Protein AF-A0A815TS20-F1 (afdb_monomer_lite)

Structure (mmCIF, N/CA/C/O backbone):
data_AF-A0A815TS20-F1
#
_entry.id   AF-A0A815TS20-F1
#
loop_
_atom_site.group_PDB
_atom_site.id
_atom_site.type_symbol
_atom_site.label_atom_id
_atom_site.label_alt_id
_atom_site.label_comp_id
_atom_site.label_asym_id
_atom_site.label_entity_id
_atom_site.label_seq_id
_atom_site.pdbx_PDB_ins_code
_atom_site.Cartn_x
_atom_site.Cartn_y
_atom_site.Cartn_z
_atom_site.occupancy
_atom_site.B_iso_or_equiv
_atom_site.auth_seq_id
_atom_site.auth_comp_id
_atom_site.auth_asym_id
_atom_site.auth_atom_id
_atom_site.pdbx_PDB_model_num
ATOM 1 N N . MET A 1 1 ? 2.209 -7.652 0.264 1.00 86.44 1 MET A N 1
ATOM 2 C CA . MET A 1 1 ? 1.175 -7.291 1.266 1.00 86.44 1 M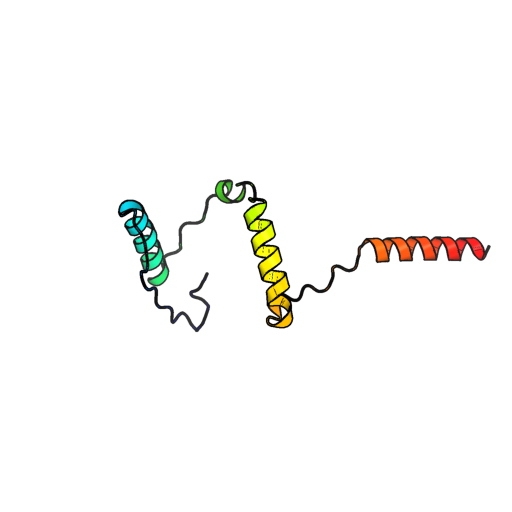ET A CA 1
ATOM 3 C C . MET A 1 1 ? -0.219 -7.086 0.665 1.00 86.44 1 MET A C 1
ATOM 5 O O . MET A 1 1 ? -1.172 -7.395 1.359 1.00 86.44 1 MET A O 1
ATOM 9 N N . LEU A 1 2 ? -0.374 -6.616 -0.583 1.00 95.31 2 LEU A N 1
ATOM 10 C CA . LEU A 1 2 ? -1.701 -6.327 -1.165 1.00 95.31 2 LEU A CA 1
ATOM 11 C C . LEU A 1 2 ? -2.423 -7.537 -1.790 1.00 95.31 2 LEU A C 1
ATOM 13 O O . LEU A 1 2 ? -3.647 -7.563 -1.803 1.00 95.31 2 LEU A O 1
ATOM 17 N N . LEU A 1 3 ? -1.688 -8.549 -2.266 1.00 94.88 3 LEU A N 1
ATOM 18 C CA . LEU A 1 3 ? -2.253 -9.717 -2.964 1.00 94.88 3 LEU A CA 1
ATOM 19 C C . LEU A 1 3 ? -3.343 -10.506 -2.205 1.00 94.88 3 LEU A C 1
ATOM 21 O O . LEU A 1 3 ? -4.240 -11.025 -2.858 1.00 94.88 3 LEU A O 1
ATOM 25 N N . PRO A 1 4 ? -3.343 -10.614 -0.863 1.00 95.25 4 PRO A N 1
ATOM 26 C CA . PRO A 1 4 ? -4.443 -11.282 -0.161 1.00 95.25 4 PRO A CA 1
ATOM 27 C C . PRO A 1 4 ? -5.784 -10.530 -0.219 1.00 95.25 4 PRO A C 1
ATOM 29 O O . PRO A 1 4 ? -6.829 -11.117 0.057 1.00 95.25 4 PRO A O 1
ATOM 32 N N . LEU A 1 5 ? -5.785 -9.237 -0.556 1.00 96.50 5 LEU A N 1
ATOM 33 C CA . LEU A 1 5 ? -7.000 -8.426 -0.636 1.00 96.50 5 LEU A CA 1
ATOM 34 C C . LEU A 1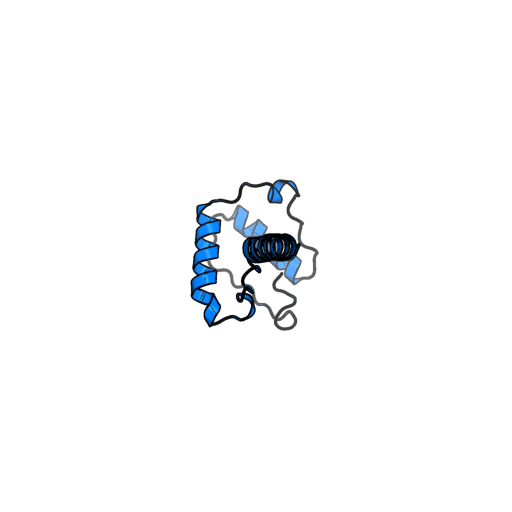 5 ? -7.737 -8.682 -1.957 1.00 96.50 5 LEU A C 1
ATOM 36 O O . LEU A 1 5 ? -7.122 -8.991 -2.975 1.00 96.50 5 LEU A O 1
ATOM 40 N N . ALA A 1 6 ? -9.068 -8.548 -1.947 1.00 97.25 6 ALA A N 1
ATOM 41 C CA . ALA A 1 6 ? -9.920 -8.695 -3.134 1.00 97.25 6 ALA A CA 1
ATOM 42 C C . ALA A 1 6 ? -9.660 -9.981 -3.959 1.00 97.25 6 ALA A C 1
ATOM 44 O O . ALA A 1 6 ? -9.822 -9.990 -5.181 1.00 97.25 6 ALA A O 1
ATOM 45 N N . ASN A 1 7 ? -9.274 -11.075 -3.292 1.00 96.00 7 ASN A N 1
ATOM 46 C CA . ASN A 1 7 ? -8.867 -12.351 -3.895 1.00 96.00 7 ASN A CA 1
ATOM 47 C C . ASN A 1 7 ? -7.737 -12.205 -4.933 1.00 96.00 7 ASN A C 1
ATOM 49 O O . ASN A 1 7 ? -7.791 -12.833 -5.989 1.00 96.00 7 ASN A O 1
ATOM 53 N N . GLY A 1 8 ? -6.756 -11.335 -4.685 1.00 95.56 8 GLY A N 1
ATOM 54 C CA . GLY A 1 8 ? -5.603 -11.155 -5.573 1.00 95.56 8 GLY A CA 1
ATOM 55 C C . GLY A 1 8 ? -5.894 -10.420 -6.875 1.00 95.56 8 GLY A C 1
ATOM 56 O O . GLY A 1 8 ? -5.004 -10.301 -7.711 1.00 95.56 8 GLY A O 1
ATOM 57 N N . ARG A 1 9 ? -7.106 -9.881 -7.059 1.00 96.62 9 ARG A N 1
ATOM 58 C CA . ARG A 1 9 ? -7.440 -9.042 -8.217 1.00 96.62 9 ARG A CA 1
ATOM 59 C C . ARG A 1 9 ? -6.863 -7.640 -8.025 1.00 96.62 9 ARG A C 1
ATOM 61 O O . ARG A 1 9 ? -7.569 -6.724 -7.611 1.00 96.62 9 ARG A O 1
ATOM 68 N N . VAL A 1 10 ? -5.571 -7.502 -8.299 1.00 96.19 10 VAL A N 1
ATOM 69 C CA . VAL A 1 10 ? -4.807 -6.257 -8.172 1.00 96.19 10 VAL A CA 1
ATOM 70 C C . VAL A 1 10 ? -4.291 -5.846 -9.548 1.00 96.19 10 VAL A C 1
ATOM 72 O O . VAL A 1 10 ? -3.772 -6.676 -10.288 1.00 96.19 10 VAL A O 1
ATOM 75 N N . LEU A 1 11 ? -4.428 -4.560 -9.873 1.00 96.12 11 LEU A N 1
ATOM 76 C CA . LEU A 1 11 ? -3.803 -3.936 -11.035 1.00 96.12 11 LEU A CA 1
ATOM 77 C C . LEU A 1 11 ? -2.789 -2.908 -10.536 1.00 96.12 11 LEU A C 1
ATOM 79 O O . LEU A 1 11 ? -3.147 -2.002 -9.786 1.00 96.12 11 LEU A O 1
ATOM 83 N N . GLU A 1 12 ? -1.539 -3.054 -10.956 1.00 94.12 12 GLU A N 1
ATOM 84 C CA . GLU A 1 12 ? -0.513 -2.032 -10.774 1.00 94.12 12 GLU A CA 1
ATOM 85 C C . GLU A 1 12 ? -0.531 -1.091 -11.983 1.00 94.12 12 GLU A C 1
ATOM 87 O O . GLU A 1 12 ? -0.469 -1.542 -13.128 1.00 94.12 12 GLU A O 1
ATOM 92 N N . VAL A 1 13 ? -0.640 0.214 -11.731 1.00 96.19 13 VAL A N 1
ATOM 93 C CA . VAL A 1 13 ? -0.620 1.260 -12.760 1.00 96.19 13 VAL A CA 1
ATOM 94 C C . VAL A 1 13 ? 0.575 2.158 -12.478 1.00 96.19 13 VAL A C 1
ATOM 96 O O . VAL A 1 13 ? 0.699 2.701 -11.382 1.00 96.19 13 VAL A O 1
ATOM 99 N N . LEU A 1 14 ? 1.479 2.277 -13.451 1.00 94.69 14 LEU A N 1
ATOM 100 C CA . LEU A 1 14 ? 2.657 3.123 -13.312 1.00 94.69 14 LEU A CA 1
ATOM 101 C C . LEU A 1 14 ? 2.255 4.600 -13.385 1.00 94.69 14 LEU A C 1
ATOM 103 O O . LEU A 1 14 ? 1.648 5.026 -14.364 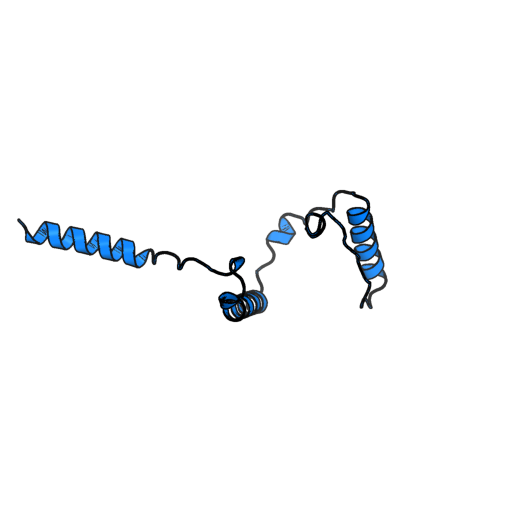1.00 94.69 14 LEU A O 1
ATOM 107 N N . GLU A 1 15 ? 2.649 5.362 -12.370 1.00 93.88 15 GLU A N 1
ATOM 108 C CA . GLU A 1 15 ? 2.433 6.808 -12.287 1.00 93.88 15 GLU A CA 1
ATOM 109 C C . GLU A 1 15 ? 3.741 7.554 -12.617 1.00 93.88 15 GLU A C 1
ATOM 111 O O . GLU A 1 15 ? 4.090 7.755 -13.779 1.00 93.88 15 GLU A O 1
ATOM 116 N N . GLY A 1 16 ? 4.509 7.940 -11.590 1.00 92.19 16 GLY A N 1
ATOM 117 C CA . GLY A 1 16 ? 5.807 8.601 -11.728 1.00 92.19 16 GLY A CA 1
ATOM 118 C C . GLY A 1 16 ? 7.002 7.648 -11.629 1.00 92.19 16 GLY A C 1
ATOM 119 O O . GLY A 1 16 ? 6.870 6.458 -11.358 1.00 92.19 16 GLY A O 1
ATOM 120 N N . GLY A 1 17 ? 8.204 8.201 -11.800 1.00 92.00 17 GLY A N 1
ATOM 121 C CA . GLY A 1 17 ? 9.455 7.446 -11.707 1.00 92.00 17 GLY A CA 1
ATOM 122 C C . GLY A 1 17 ? 10.532 8.036 -12.606 1.00 92.00 17 GLY A C 1
ATOM 123 O O . GLY A 1 17 ? 10.675 7.642 -13.756 1.00 92.00 17 GLY A O 1
ATOM 124 N N . TYR A 1 18 ? 11.295 8.999 -12.088 1.00 94.56 18 TYR A N 1
ATOM 125 C CA . TYR A 1 18 ? 12.255 9.761 -12.902 1.00 94.56 18 TYR A CA 1
ATOM 126 C C . TYR A 1 18 ? 13.641 9.110 -12.990 1.00 94.56 18 TYR A C 1
ATOM 128 O O . TYR A 1 18 ? 14.413 9.398 -13.901 1.00 94.56 18 TYR A O 1
ATOM 136 N N . CYS A 1 19 ? 13.967 8.217 -12.054 1.00 95.88 19 CYS A N 1
ATOM 137 C CA . CYS A 1 19 ? 15.205 7.450 -12.086 1.00 95.88 19 CYS A CA 1
ATOM 138 C C . CYS A 1 19 ? 14.967 6.124 -12.816 1.00 95.88 19 CYS A C 1
ATOM 140 O O . CYS A 1 19 ? 14.434 5.185 -12.227 1.00 95.88 19 CYS A O 1
ATOM 142 N N . LEU A 1 20 ? 15.388 6.036 -14.083 1.00 94.12 20 LEU A N 1
ATOM 143 C CA . LEU A 1 20 ? 15.184 4.845 -14.922 1.00 94.12 20 LEU A CA 1
ATOM 144 C C . LEU A 1 20 ? 15.771 3.568 -14.306 1.00 94.12 20 LEU A C 1
ATOM 146 O O . LEU A 1 20 ? 15.171 2.501 -14.396 1.00 94.12 20 LEU A O 1
ATOM 150 N N . HIS A 1 21 ? 16.927 3.674 -13.648 1.00 96.38 21 HIS A N 1
ATOM 151 C CA . HIS A 1 21 ? 17.535 2.537 -12.963 1.00 96.38 21 HIS A CA 1
ATOM 152 C C . HIS A 1 21 ? 16.635 2.014 -11.836 1.00 96.38 21 HIS A C 1
ATOM 154 O O . HIS A 1 21 ? 16.336 0.822 -11.790 1.00 96.38 21 HIS A O 1
ATOM 160 N N . GLN A 1 22 ? 16.149 2.911 -10.973 1.00 94.94 22 GLN A N 1
ATOM 161 C CA . GLN A 1 22 ? 15.283 2.529 -9.861 1.00 94.94 22 GLN A CA 1
ATOM 162 C C . GLN A 1 22 ? 13.924 2.023 -10.350 1.00 94.94 22 GLN A C 1
ATOM 164 O O . GLN A 1 22 ? 13.415 1.055 -9.795 1.00 94.94 22 GLN A O 1
ATOM 169 N N . LEU A 1 23 ? 13.378 2.637 -11.405 1.00 95.50 23 LEU A N 1
ATOM 170 C CA . LEU A 1 23 ? 12.126 2.225 -12.036 1.00 95.50 23 LEU A CA 1
ATOM 171 C C . LEU A 1 23 ? 12.188 0.769 -12.513 1.00 95.50 23 LEU A C 1
ATOM 173 O O . LEU A 1 23 ? 11.282 -0.013 -12.242 1.00 95.50 23 LEU A O 1
ATOM 177 N N . ASN A 1 24 ? 13.277 0.385 -13.180 1.00 94.75 24 ASN A N 1
ATOM 178 C CA . ASN A 1 24 ? 13.457 -0.990 -13.646 1.00 94.75 24 ASN A CA 1
ATOM 179 C C . ASN A 1 24 ? 13.550 -1.981 -12.476 1.00 94.75 24 ASN A C 1
ATOM 181 O O . ASN A 1 24 ? 12.978 -3.071 -12.537 1.00 94.75 24 ASN A O 1
ATOM 185 N N . ILE A 1 25 ? 14.243 -1.603 -11.397 1.00 94.56 25 ILE A N 1
ATOM 186 C CA . ILE A 1 25 ? 14.375 -2.446 -10.203 1.00 94.56 25 ILE A CA 1
ATOM 187 C C . ILE A 1 25 ? 13.017 -2.631 -9.521 1.00 94.56 25 ILE A C 1
ATOM 189 O O . ILE A 1 25 ? 12.623 -3.765 -9.262 1.00 94.56 25 ILE A O 1
ATOM 193 N N . CYS A 1 26 ? 12.282 -1.551 -9.241 1.00 94.00 26 CYS A N 1
ATOM 194 C CA . CYS A 1 26 ? 11.001 -1.682 -8.550 1.00 94.00 26 CYS A CA 1
ATOM 195 C C . CYS A 1 26 ? 9.943 -2.354 -9.430 1.00 94.00 26 CYS A C 1
ATOM 197 O O . CYS A 1 26 ? 9.274 -3.266 -8.956 1.00 94.00 26 CYS A O 1
ATOM 199 N N . GLY A 1 27 ? 9.852 -1.993 -10.714 1.00 94.62 27 GLY A N 1
ATOM 200 C CA . GLY A 1 27 ? 8.896 -2.595 -11.641 1.00 94.62 27 GLY A CA 1
ATOM 201 C C . GLY A 1 27 ? 9.114 -4.100 -11.816 1.00 94.62 27 GLY A C 1
ATOM 202 O O . GLY A 1 27 ? 8.161 -4.872 -11.736 1.00 94.62 27 GLY A O 1
ATOM 203 N N . SER A 1 28 ? 10.366 -4.548 -11.976 1.00 95.44 28 SER A N 1
ATOM 204 C CA . SER A 1 28 ? 10.658 -5.988 -12.065 1.00 95.44 28 SER A CA 1
ATOM 205 C C . SER A 1 28 ? 10.321 -6.736 -10.771 1.00 95.44 28 SER A C 1
ATOM 207 O O . SER A 1 28 ? 9.747 -7.822 -10.836 1.00 95.44 28 SER A O 1
ATOM 209 N N . ALA A 1 29 ? 10.596 -6.150 -9.602 1.00 95.19 29 ALA A N 1
ATOM 210 C CA . ALA A 1 29 ? 10.245 -6.746 -8.313 1.00 95.19 29 ALA A CA 1
ATOM 211 C C . ALA A 1 29 ? 8.722 -6.851 -8.096 1.00 95.19 29 ALA A C 1
ATOM 213 O O . ALA A 1 29 ? 8.239 -7.869 -7.584 1.00 95.19 29 ALA A O 1
ATOM 214 N N . CYS A 1 30 ? 7.954 -5.834 -8.504 1.00 95.19 30 CYS A N 1
ATOM 215 C CA . CYS A 1 30 ? 6.495 -5.874 -8.444 1.00 95.19 30 CYS A CA 1
ATOM 216 C C . CYS A 1 30 ? 5.930 -6.961 -9.366 1.00 95.19 30 CYS A C 1
ATOM 218 O O . CYS A 1 30 ? 5.163 -7.806 -8.903 1.00 95.19 30 CYS A O 1
ATOM 220 N N . VAL A 1 31 ? 6.366 -7.006 -10.631 1.00 95.94 31 VAL A N 1
ATOM 221 C CA . VAL A 1 31 ? 5.920 -8.019 -11.603 1.00 95.94 31 VAL A CA 1
ATOM 222 C C . VAL A 1 31 ? 6.266 -9.433 -11.138 1.00 95.94 31 VAL A C 1
ATOM 224 O O . VAL A 1 31 ? 5.404 -10.305 -11.190 1.00 95.94 31 VAL A O 1
ATOM 227 N N . ALA A 1 32 ? 7.477 -9.661 -10.624 1.00 96.25 32 ALA A N 1
ATOM 228 C CA . ALA A 1 32 ? 7.862 -10.955 -10.058 1.00 96.25 32 ALA A CA 1
ATOM 229 C C . ALA A 1 32 ? 6.904 -11.380 -8.928 1.00 96.25 32 ALA A C 1
ATOM 231 O O 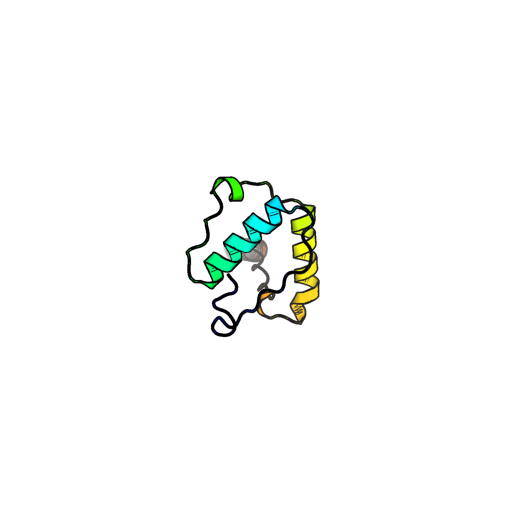. ALA A 1 32 ? 6.373 -12.489 -8.932 1.00 96.25 32 ALA A O 1
ATOM 232 N N . THR A 1 33 ? 6.583 -10.460 -8.012 1.00 95.56 33 THR A N 1
ATOM 233 C CA . THR A 1 33 ? 5.628 -10.721 -6.922 1.00 95.56 33 THR A CA 1
ATOM 234 C C . THR A 1 33 ? 4.218 -11.018 -7.451 1.00 95.56 33 THR A C 1
ATOM 236 O O . THR A 1 33 ? 3.543 -11.903 -6.927 1.00 95.56 33 THR A O 1
ATOM 239 N N . LEU A 1 34 ? 3.760 -10.314 -8.495 1.00 95.88 34 LEU A N 1
ATOM 240 C CA . LEU A 1 34 ? 2.463 -10.567 -9.142 1.00 95.88 34 LEU A CA 1
ATOM 241 C C . LEU A 1 34 ? 2.409 -11.945 -9.822 1.00 95.88 34 LEU A C 1
ATOM 243 O O . LEU A 1 34 ? 1.351 -12.569 -9.842 1.00 95.88 34 LEU A O 1
ATOM 247 N N . LEU A 1 35 ? 3.541 -12.430 -10.342 1.00 96.38 35 LEU A N 1
ATOM 248 C CA . LEU A 1 35 ? 3.681 -13.769 -10.925 1.00 96.38 35 LEU A CA 1
ATOM 249 C C . LEU A 1 35 ? 3.799 -14.885 -9.873 1.00 96.38 35 LEU A C 1
ATOM 251 O O . LEU A 1 35 ? 3.770 -16.062 -10.230 1.00 96.38 35 LEU A O 1
ATOM 255 N N . GLY A 1 36 ? 3.868 -14.530 -8.588 1.00 95.06 36 GLY A N 1
ATOM 256 C CA . GLY A 1 36 ? 3.909 -15.472 -7.471 1.00 95.06 36 GLY A CA 1
ATOM 257 C C . GLY A 1 36 ? 5.304 -15.729 -6.903 1.00 95.06 36 GLY A C 1
ATOM 258 O O . GLY A 1 36 ? 5.428 -16.552 -5.994 1.00 95.06 36 GLY A O 1
ATOM 259 N N . ASP A 1 37 ? 6.334 -15.024 -7.377 1.00 96.44 37 ASP A N 1
ATOM 260 C CA . ASP A 1 37 ? 7.665 -15.116 -6.782 1.00 96.44 37 ASP A CA 1
ATOM 261 C C . ASP A 1 37 ? 7.665 -14.540 -5.361 1.00 96.44 37 ASP A C 1
ATOM 263 O O . ASP A 1 37 ? 6.942 -13.595 -5.024 1.00 96.44 37 ASP A O 1
ATOM 267 N N . VAL A 1 38 ? 8.510 -15.108 -4.499 1.00 92.44 38 VAL A N 1
ATOM 268 C CA . VAL A 1 38 ? 8.664 -14.624 -3.125 1.00 92.44 38 VAL A CA 1
ATOM 269 C C . VAL A 1 38 ? 9.472 -13.322 -3.147 1.00 92.44 38 VAL A C 1
ATOM 271 O O . VAL A 1 38 ? 10.619 -13.335 -3.597 1.00 92.44 38 VAL A O 1
ATOM 274 N N . PRO A 1 39 ? 8.932 -12.202 -2.631 1.00 90.88 39 PRO A N 1
ATOM 275 C CA . PRO A 1 39 ? 9.654 -10.939 -2.618 1.00 90.88 39 PRO A CA 1
ATOM 276 C C . PRO A 1 39 ? 10.890 -11.023 -1.718 1.00 90.88 39 PRO A C 1
ATOM 278 O O . PRO A 1 39 ? 10.873 -11.659 -0.656 1.00 90.88 39 PRO A O 1
ATOM 281 N N . VAL A 1 40 ? 11.958 -10.337 -2.128 1.00 87.38 40 VAL A N 1
ATOM 282 C CA . VAL A 1 40 ? 13.186 -10.221 -1.335 1.00 87.38 40 VAL A CA 1
ATOM 283 C C . VAL A 1 40 ? 12.850 -9.568 0.004 1.00 87.38 40 VAL A C 1
ATOM 285 O O . VAL A 1 40 ? 12.225 -8.509 0.060 1.00 87.38 40 VAL A O 1
ATOM 288 N N . ARG A 1 41 ? 13.253 -10.212 1.102 1.00 84.12 41 ARG A N 1
ATOM 289 C CA . ARG A 1 41 ? 13.056 -9.664 2.446 1.00 84.12 41 ARG A CA 1
ATOM 290 C C . ARG A 1 41 ? 13.992 -8.480 2.658 1.00 84.12 41 ARG A C 1
ATOM 292 O O . ARG A 1 41 ? 15.174 -8.570 2.333 1.00 84.12 41 ARG A O 1
ATOM 299 N N . CYS A 1 42 ? 13.479 -7.407 3.254 1.00 83.00 42 CYS A N 1
ATOM 300 C CA . CYS A 1 42 ? 14.345 -6.356 3.779 1.00 83.00 42 CYS A CA 1
ATOM 301 C C . CYS A 1 42 ? 15.320 -6.964 4.792 1.00 83.00 42 CYS A C 1
ATOM 303 O O . CYS A 1 42 ? 14.937 -7.832 5.581 1.00 83.00 42 CYS A O 1
ATOM 305 N N . SER A 1 43 ? 16.577 -6.523 4.755 1.00 82.94 43 SER A N 1
ATOM 306 C CA . SER A 1 43 ? 17.576 -6.977 5.720 1.00 82.94 43 SER A CA 1
ATOM 307 C C . SER A 1 43 ? 17.169 -6.565 7.136 1.00 82.94 43 SER A C 1
ATOM 309 O O . SER A 1 43 ? 16.513 -5.541 7.328 1.00 82.94 43 SER A O 1
ATOM 311 N N . GLU A 1 44 ? 17.596 -7.322 8.145 1.00 74.62 44 GLU A N 1
ATOM 312 C CA . GLU A 1 44 ? 17.373 -6.951 9.550 1.00 74.62 44 GLU A CA 1
ATOM 313 C C . GLU A 1 44 ? 17.972 -5.579 9.886 1.00 74.62 44 GLU A C 1
ATOM 315 O O . GLU A 1 44 ? 17.429 -4.842 10.705 1.00 74.62 44 GLU A O 1
ATOM 320 N N . ASP A 1 45 ? 19.044 -5.184 9.199 1.00 71.62 45 ASP A N 1
ATOM 321 C CA . ASP A 1 45 ? 19.640 -3.855 9.345 1.00 71.62 45 ASP A CA 1
ATOM 322 C C . ASP A 1 45 ? 18.734 -2.738 8.811 1.00 71.62 45 ASP A C 1
ATOM 324 O O . ASP A 1 45 ? 18.754 -1.626 9.332 1.00 71.62 45 ASP A O 1
ATOM 328 N N . SER A 1 46 ? 17.856 -3.047 7.851 1.00 68.38 46 SER A N 1
ATOM 329 C CA . SER A 1 46 ? 16.825 -2.117 7.372 1.00 68.38 46 SER A CA 1
ATOM 330 C C . SER A 1 46 ? 15.795 -1.785 8.459 1.00 68.38 46 SER A C 1
ATOM 332 O O . SER A 1 46 ? 15.210 -0.706 8.454 1.00 68.38 46 SER A O 1
ATOM 334 N N . ALA A 1 47 ? 15.568 -2.695 9.410 1.00 62.16 47 ALA A N 1
ATOM 335 C CA . ALA A 1 47 ? 14.643 -2.479 10.522 1.00 62.16 47 ALA A CA 1
ATOM 336 C C . ALA A 1 47 ? 15.254 -1.634 11.654 1.00 62.16 47 ALA A C 1
ATOM 338 O O . ALA A 1 47 ? 14.531 -1.172 12.533 1.00 62.16 47 ALA A O 1
ATOM 339 N N . LYS A 1 48 ? 16.577 -1.423 11.633 1.00 66.38 48 LYS A N 1
ATOM 340 C CA . LYS A 1 48 ? 17.313 -0.636 12.634 1.00 66.38 48 LYS A CA 1
ATOM 341 C C . LYS A 1 48 ? 17.424 0.844 12.272 1.00 66.38 48 LYS A C 1
ATOM 343 O O . LYS A 1 48 ? 18.003 1.603 13.048 1.00 66.38 48 LYS A O 1
ATOM 348 N N . TYR A 1 49 ? 16.918 1.263 11.109 1.00 67.12 49 TYR A N 1
ATOM 349 C CA . TYR A 1 49 ? 16.932 2.679 10.757 1.00 67.12 49 TYR A CA 1
ATOM 350 C C . TYR A 1 49 ? 16.121 3.472 11.788 1.00 67.12 49 TYR A C 1
ATOM 352 O O . TYR A 1 49 ? 15.002 3.067 12.120 1.00 67.12 49 TYR A O 1
ATOM 360 N N . PRO A 1 50 ? 16.682 4.573 12.323 1.00 70.81 50 PRO A N 1
ATOM 361 C CA . PRO A 1 50 ? 15.997 5.371 13.323 1.00 70.81 50 PRO A CA 1
ATOM 362 C C . PRO A 1 50 ? 14.672 5.859 12.746 1.00 70.81 50 PRO A C 1
ATOM 364 O O . PRO A 1 50 ? 14.608 6.299 11.595 1.00 70.81 50 PRO A O 1
ATOM 367 N N . GLN A 1 51 ? 13.612 5.750 13.544 1.00 76.06 51 GLN A N 1
ATOM 368 C CA . GLN A 1 51 ? 12.324 6.283 13.136 1.00 76.06 51 GLN A CA 1
ATOM 369 C C . GLN A 1 51 ? 12.432 7.801 13.073 1.00 76.06 51 GLN A C 1
ATOM 371 O O . GLN A 1 51 ? 12.792 8.450 14.050 1.00 76.06 51 GLN A O 1
ATOM 376 N N . ASP A 1 52 ? 12.150 8.351 11.901 1.00 87.31 52 ASP A N 1
ATOM 377 C CA . ASP A 1 52 ? 12.095 9.788 11.707 1.00 87.31 52 ASP A CA 1
ATOM 378 C C . ASP A 1 52 ? 10.907 10.370 12.491 1.00 87.31 52 ASP A C 1
ATOM 380 O O . ASP A 1 52 ? 9.748 10.021 12.246 1.00 87.31 52 ASP A O 1
ATOM 384 N N . ASP A 1 53 ? 11.196 11.269 13.434 1.00 91.19 53 ASP A N 1
ATOM 385 C CA . ASP A 1 53 ? 10.197 11.885 14.315 1.00 91.19 53 ASP A CA 1
ATOM 386 C C . ASP A 1 53 ? 9.064 12.566 13.538 1.00 91.19 53 ASP A C 1
ATOM 388 O O . ASP A 1 53 ? 7.916 12.602 13.992 1.00 91.19 53 ASP A O 1
ATOM 392 N N . VAL A 1 54 ? 9.376 13.151 12.377 1.00 95.06 54 VAL A N 1
ATOM 393 C CA . VAL A 1 54 ? 8.373 13.805 11.530 1.00 95.06 54 VAL A CA 1
ATOM 394 C C . VAL A 1 54 ? 7.395 12.761 10.999 1.00 95.06 54 VAL A C 1
ATOM 396 O O . VAL A 1 54 ? 6.190 12.920 11.182 1.00 95.06 54 VAL A O 1
ATOM 399 N N . SER A 1 55 ? 7.900 11.663 10.442 1.00 92.62 55 SER A N 1
ATOM 400 C CA . SER A 1 55 ? 7.103 10.547 9.930 1.00 92.62 55 SER A CA 1
ATOM 401 C C . SER A 1 55 ? 6.210 9.934 11.011 1.00 92.62 55 SER A C 1
ATOM 403 O O . SER A 1 55 ? 5.016 9.729 10.777 1.00 92.62 55 SER A O 1
ATOM 405 N N . VAL A 1 56 ? 6.748 9.706 12.216 1.00 92.62 56 VAL A N 1
ATOM 406 C CA . VAL A 1 56 ? 5.976 9.184 13.359 1.00 92.62 56 VAL A CA 1
ATOM 407 C C . VAL A 1 56 ? 4.829 10.128 13.721 1.00 92.62 56 VAL A C 1
ATOM 409 O O . VAL A 1 56 ? 3.675 9.697 13.805 1.00 92.62 56 VAL A O 1
ATOM 412 N N . ARG A 1 57 ? 5.113 11.429 13.879 1.00 94.94 57 ARG A N 1
ATOM 413 C CA . ARG A 1 57 ? 4.085 12.436 14.187 1.00 94.94 57 ARG A CA 1
ATOM 414 C C . ARG A 1 57 ? 3.023 12.530 13.093 1.00 94.94 57 ARG A C 1
ATOM 416 O O . ARG A 1 57 ? 1.837 12.587 13.411 1.00 94.94 57 ARG A O 1
ATOM 423 N N . THR A 1 58 ? 3.419 12.515 11.820 1.00 96.44 58 THR A N 1
ATOM 424 C CA . THR A 1 58 ? 2.486 12.567 10.685 1.00 96.44 58 THR A CA 1
ATOM 425 C C . THR A 1 58 ? 1.552 11.361 10.672 1.00 96.44 58 THR A C 1
ATOM 427 O O . THR A 1 58 ? 0.341 11.533 10.535 1.00 96.44 58 THR A O 1
ATOM 430 N N . ILE A 1 59 ? 2.076 10.148 10.869 1.00 94.56 59 ILE A N 1
ATOM 431 C CA . ILE A 1 59 ? 1.250 8.936 10.937 1.00 94.56 59 ILE A CA 1
ATOM 432 C C . ILE A 1 59 ? 0.268 9.024 12.108 1.00 94.56 59 ILE A C 1
ATOM 434 O O . ILE A 1 59 ? -0.912 8.717 11.937 1.00 94.56 59 ILE A O 1
ATOM 438 N N . GLN A 1 60 ? 0.721 9.472 13.281 1.00 93.75 60 GLN A N 1
ATOM 439 C CA . GLN A 1 60 ? -0.144 9.597 14.452 1.00 93.75 60 GLN A CA 1
ATOM 440 C C . GLN A 1 60 ? -1.280 10.603 14.220 1.00 93.75 60 GLN A C 1
ATOM 442 O O . GLN A 1 60 ? -2.442 10.278 14.459 1.00 93.75 60 GLN A O 1
ATOM 447 N N . MET A 1 61 ? -0.972 11.767 13.644 1.00 96.50 61 MET A N 1
ATOM 448 C CA . MET A 1 61 ? -1.974 12.766 13.264 1.00 96.50 61 MET A CA 1
ATOM 449 C C . MET A 1 61 ? -3.017 12.196 12.288 1.00 96.50 61 MET A C 1
ATOM 451 O O . MET A 1 61 ? -4.216 12.386 12.490 1.00 96.50 61 MET A O 1
ATOM 455 N N . ILE A 1 62 ? -2.586 11.469 11.249 1.00 96.69 62 ILE A N 1
ATOM 456 C CA . ILE A 1 62 ? -3.499 10.825 10.289 1.00 96.69 62 ILE A CA 1
ATOM 457 C C . ILE A 1 62 ? -4.401 9.817 11.010 1.00 96.69 62 ILE A C 1
ATOM 459 O O . ILE A 1 62 ? -5.612 9.812 10.787 1.00 96.69 62 ILE A O 1
ATOM 463 N N . LYS A 1 63 ? -3.843 8.995 11.909 1.00 95.19 63 LYS A N 1
ATOM 464 C CA . LYS A 1 63 ? -4.629 8.036 12.699 1.00 95.19 63 LYS A CA 1
ATOM 465 C C . LYS A 1 63 ? -5.700 8.735 13.531 1.00 95.19 63 LYS A C 1
ATOM 467 O O . LYS A 1 63 ? -6.840 8.282 13.529 1.00 95.19 63 LYS A O 1
ATOM 472 N N . ASP A 1 64 ? -5.354 9.824 14.212 1.00 94.50 64 ASP A N 1
ATOM 473 C CA . ASP A 1 64 ? -6.289 10.555 15.070 1.00 94.50 64 ASP A CA 1
ATOM 474 C C . ASP A 1 64 ? -7.439 11.181 14.268 1.00 94.50 64 ASP A C 1
ATOM 476 O O . ASP A 1 64 ? -8.597 11.055 14.664 1.00 94.50 64 ASP A O 1
ATOM 480 N N . ILE A 1 65 ? -7.144 11.764 13.099 1.00 96.81 65 ILE A N 1
ATOM 481 C CA . ILE A 1 65 ? -8.156 12.322 12.186 1.00 96.81 65 ILE A CA 1
ATOM 482 C C . ILE A 1 65 ? -9.094 11.230 11.654 1.00 96.81 65 ILE A C 1
ATOM 484 O O . ILE A 1 65 ? -10.303 11.441 11.544 1.00 96.81 65 ILE A O 1
ATOM 488 N N . HIS A 1 66 ? -8.552 10.058 11.318 1.00 96.31 66 HIS A N 1
ATOM 489 C CA . HIS A 1 66 ? -9.318 8.976 10.701 1.00 96.31 66 HIS A CA 1
ATOM 490 C C . HIS A 1 66 ? -10.021 8.042 11.699 1.00 96.31 66 HIS A C 1
ATOM 492 O O . HIS A 1 66 ? -10.922 7.306 11.290 1.00 96.31 66 HIS A O 1
ATOM 498 N N . ARG A 1 67 ? -9.667 8.080 12.991 1.00 95.0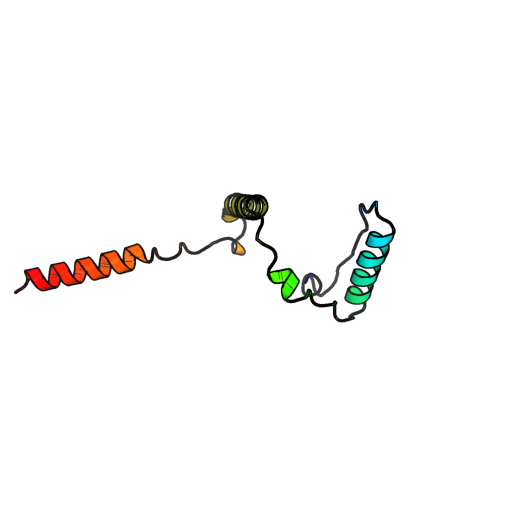0 67 ARG A N 1
ATOM 499 C CA . ARG A 1 67 ? -10.213 7.197 14.039 1.00 95.00 67 ARG A CA 1
ATOM 500 C C . ARG A 1 67 ? -11.747 7.105 14.064 1.00 95.00 67 ARG A C 1
ATOM 502 O O . ARG A 1 67 ? -12.239 5.986 14.181 1.00 95.00 67 ARG A O 1
ATOM 509 N N . PRO A 1 68 ? -12.525 8.197 13.912 1.00 94.62 68 PRO A N 1
ATOM 510 C CA . PRO A 1 68 ? -13.988 8.110 13.955 1.00 94.62 68 PRO A CA 1
ATOM 511 C C . PRO A 1 68 ? -14.608 7.294 12.811 1.00 94.62 68 PRO A C 1
ATOM 513 O O . PRO A 1 68 ? -15.755 6.872 12.921 1.00 94.62 68 PRO A O 1
ATOM 516 N N . TYR A 1 69 ? -13.874 7.085 11.714 1.00 96.25 69 TYR A N 1
ATOM 517 C CA . TYR A 1 69 ? -14.392 6.482 10.483 1.00 96.25 69 TYR A CA 1
ATOM 518 C C . TYR A 1 69 ? -13.936 5.032 10.272 1.00 96.25 69 TYR A C 1
ATOM 520 O O . TYR A 1 69 ? -14.552 4.311 9.490 1.00 96.25 69 TYR A O 1
ATOM 528 N N . TRP A 1 70 ? -12.870 4.595 10.952 1.00 95.81 70 TRP A N 1
ATOM 529 C CA . TRP A 1 70 ? -12.247 3.286 10.736 1.00 95.81 70 TRP A CA 1
ATOM 530 C C . TRP A 1 70 ? -12.053 2.539 12.056 1.00 95.81 70 TRP A C 1
ATOM 532 O O . TRP A 1 70 ? -11.222 2.916 12.882 1.00 95.81 70 TRP A O 1
ATOM 542 N N . SER A 1 71 ? -12.765 1.424 12.231 1.00 93.75 71 SER A N 1
ATOM 543 C CA . SER A 1 71 ? -12.704 0.609 13.455 1.00 93.75 71 SER A CA 1
ATOM 544 C C . SER A 1 71 ? -11.317 0.030 13.741 1.00 93.75 71 SER A C 1
ATOM 546 O O . SER A 1 71 ? -10.951 -0.138 14.897 1.00 93.75 71 SER A O 1
ATOM 548 N N . SER A 1 72 ? -10.502 -0.213 12.714 1.00 92.56 72 SER A N 1
ATOM 549 C CA . SER A 1 72 ? -9.117 -0.676 12.872 1.00 92.56 72 SER A CA 1
ATOM 550 C C . SER A 1 72 ? -8.193 0.344 13.550 1.00 92.56 72 SER A C 1
ATOM 552 O O . SER A 1 72 ? -7.091 -0.010 13.953 1.00 92.56 72 SER A O 1
ATOM 554 N N . LEU A 1 73 ? -8.609 1.611 13.638 1.00 91.94 73 LEU A N 1
ATOM 555 C CA . LEU A 1 73 ? -7.870 2.692 14.297 1.00 91.94 73 LEU A CA 1
ATOM 556 C C . LEU A 1 73 ? -8.405 3.006 15.699 1.00 91.94 73 LEU A C 1
ATOM 558 O O . LEU A 1 73 ? -7.882 3.900 16.374 1.00 91.94 73 LEU A O 1
ATOM 562 N N . PHE A 1 74 ? -9.438 2.285 16.139 1.00 84.19 74 PHE A N 1
ATOM 563 C CA . PHE A 1 74 ? -9.898 2.340 17.513 1.00 84.19 74 PHE A CA 1
ATOM 564 C C . PHE A 1 74 ? -8.867 1.634 18.386 1.00 84.19 74 PHE A C 1
ATOM 566 O O . PHE A 1 74 ? -8.832 0.410 18.490 1.00 84.19 74 PHE A O 1
ATOM 573 N N . THR A 1 75 ? -7.998 2.417 19.009 1.00 67.56 75 THR A N 1
ATOM 574 C CA . THR A 1 75 ? -7.273 1.938 20.174 1.00 67.56 75 THR A CA 1
ATOM 575 C C . THR A 1 75 ? -8.281 1.936 21.317 1.00 67.56 75 THR A C 1
ATOM 577 O O . THR A 1 75 ? -8.875 2.975 21.614 1.00 67.56 75 THR A O 1
ATOM 580 N N . ILE A 1 76 ? -8.504 0.779 21.943 1.00 58.09 76 ILE A N 1
ATOM 581 C CA . ILE A 1 76 ? -8.986 0.776 23.328 1.00 58.09 76 ILE A CA 1
ATOM 582 C C . ILE A 1 76 ? -7.970 1.659 24.062 1.00 58.09 76 ILE A C 1
ATOM 584 O O . ILE A 1 76 ? -6.778 1.431 23.845 1.00 58.09 76 ILE A O 1
ATOM 588 N N . PRO A 1 77 ? -8.380 2.712 24.796 1.00 54.38 77 PRO A N 1
ATOM 589 C CA . PRO A 1 77 ? -7.428 3.454 25.606 1.00 54.38 77 PRO A CA 1
ATOM 590 C C . PRO A 1 77 ? -6.650 2.409 26.390 1.00 54.38 77 PRO A C 1
ATOM 592 O O . PRO A 1 77 ? -7.292 1.556 27.012 1.00 54.38 77 PRO A O 1
ATOM 595 N N . ASP A 1 78 ? -5.318 2.415 26.285 1.00 51.09 78 ASP A N 1
ATOM 596 C CA . ASP A 1 78 ? -4.498 1.642 27.210 1.00 51.09 78 ASP A CA 1
ATOM 597 C C . ASP A 1 78 ? -5.102 1.929 28.582 1.00 51.09 78 ASP A C 1
ATOM 599 O O . ASP A 1 78 ? -5.299 3.104 28.923 1.00 51.09 78 ASP A O 1
ATOM 603 N N . GLN A 1 79 ? -5.567 0.888 29.286 1.00 48.66 79 GLN A N 1
ATOM 604 C CA . GLN A 1 79 ? -5.957 1.073 30.677 1.00 48.66 79 GLN A CA 1
ATOM 605 C C . GLN A 1 79 ? -4.757 1.775 31.286 1.00 48.66 79 GLN A C 1
ATOM 607 O O . GLN A 1 79 ? -3.660 1.235 31.195 1.00 48.66 79 GLN A O 1
ATOM 612 N N . ASP A 1 80 ? -4.940 3.017 31.736 1.00 52.91 80 ASP A N 1
ATOM 613 C CA . ASP A 1 80 ? -3.844 3.804 32.276 1.00 52.91 80 ASP A CA 1
ATOM 614 C C . ASP A 1 80 ? -3.231 2.916 33.358 1.00 52.91 80 ASP A C 1
ATOM 616 O O . ASP A 1 80 ? -3.894 2.632 34.356 1.00 52.91 80 ASP A O 1
ATOM 620 N N . ASP A 1 81 ? -2.028 2.377 33.139 1.00 57.38 81 ASP A N 1
ATOM 621 C CA . ASP A 1 81 ? -1.388 1.504 34.128 1.00 57.38 81 ASP A CA 1
ATOM 622 C C . ASP A 1 81 ? -1.285 2.268 35.467 1.00 57.38 81 ASP A C 1
ATOM 624 O O . ASP A 1 81 ? -1.405 1.685 36.546 1.00 57.38 81 ASP A O 1
ATOM 628 N N . ASN A 1 82 ? -1.253 3.612 35.406 1.00 58.50 82 ASN A N 1
ATOM 629 C CA . ASN A 1 82 ? -1.372 4.474 36.577 1.00 58.50 82 ASN A CA 1
ATOM 630 C C . ASN A 1 82 ? -2.736 4.405 37.284 1.00 58.50 82 ASN A C 1
ATOM 632 O O . ASN A 1 82 ? -2.781 4.679 38.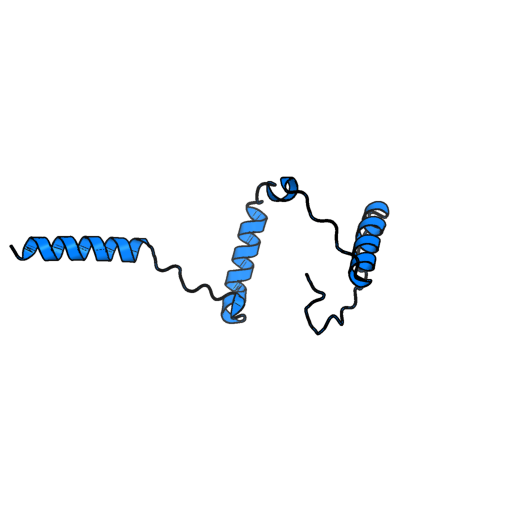479 1.00 58.50 82 ASN A O 1
ATOM 636 N N . GLU A 1 83 ? -3.861 4.117 36.620 1.00 62.69 83 GLU A N 1
ATOM 637 C CA . GLU A 1 83 ? -5.147 3.882 37.298 1.00 62.69 83 GLU A CA 1
ATOM 638 C C . GLU A 1 83 ? -5.128 2.580 38.099 1.00 62.69 83 GLU A C 1
ATOM 640 O O . GLU A 1 83 ? -5.625 2.569 39.227 1.00 62.69 83 GLU A O 1
ATOM 645 N N . ILE A 1 84 ? -4.522 1.511 37.570 1.00 62.72 84 ILE A N 1
ATOM 646 C CA . ILE A 1 84 ? -4.389 0.235 38.289 1.00 62.72 84 ILE A CA 1
ATOM 647 C C . ILE A 1 84 ? -3.467 0.405 39.504 1.00 62.72 84 ILE A C 1
ATOM 649 O O . ILE A 1 84 ? -3.833 -0.014 40.607 1.00 62.72 84 ILE A O 1
ATOM 653 N N . ASP A 1 85 ? -2.343 1.105 39.345 1.00 70.06 85 ASP A N 1
ATOM 654 C CA . ASP A 1 85 ? -1.422 1.412 40.446 1.00 70.06 85 ASP A CA 1
ATOM 655 C C . ASP A 1 85 ? -2.065 2.327 41.504 1.00 70.06 85 ASP A C 1
ATOM 657 O O . ASP A 1 85 ? -1.947 2.084 42.710 1.00 70.06 85 ASP A O 1
ATOM 661 N N . LYS A 1 86 ? -2.843 3.336 41.081 1.00 75.19 86 LYS A N 1
ATOM 662 C CA . LYS A 1 86 ? -3.624 4.190 41.997 1.00 75.19 86 LYS A CA 1
ATOM 663 C C . LYS A 1 86 ? -4.700 3.398 42.741 1.00 75.19 86 LYS A C 1
ATOM 665 O O . LYS A 1 86 ? -4.922 3.645 43.929 1.00 75.19 86 LYS A O 1
ATOM 670 N N . LEU A 1 87 ? -5.380 2.455 42.082 1.00 73.19 87 LEU A N 1
ATOM 671 C CA . LEU A 1 87 ? -6.354 1.575 42.735 1.00 73.19 87 LEU A CA 1
ATOM 672 C C . LEU A 1 87 ? -5.678 0.666 43.768 1.00 73.19 87 LEU A C 1
ATOM 674 O O . LEU A 1 87 ? -6.196 0.521 44.879 1.00 73.19 87 LEU A O 1
ATOM 678 N N . ALA A 1 88 ? -4.520 0.096 43.432 1.00 76.56 88 ALA A N 1
ATOM 679 C CA . ALA A 1 88 ? -3.751 -0.762 44.327 1.00 76.56 88 ALA A CA 1
ATOM 680 C C . ALA A 1 88 ? -3.283 -0.007 45.584 1.00 76.56 88 ALA A C 1
ATOM 682 O O . ALA A 1 88 ? -3.475 -0.493 46.704 1.00 76.56 88 ALA A O 1
ATOM 683 N N . GLU A 1 89 ? -2.764 1.217 45.431 1.00 79.44 89 GLU A N 1
ATOM 684 C CA . GLU A 1 89 ? -2.399 2.074 46.565 1.00 79.44 89 GLU A CA 1
ATOM 685 C C . GLU A 1 89 ? -3.598 2.416 47.461 1.00 79.44 89 GLU A C 1
ATOM 687 O O . GLU A 1 89 ? -3.493 2.417 48.692 1.00 79.44 89 GLU A O 1
ATOM 692 N N . ASN A 1 90 ? -4.754 2.721 46.869 1.00 78.25 90 ASN A N 1
ATOM 693 C CA . ASN A 1 90 ? -5.946 3.101 47.626 1.00 78.25 90 ASN A CA 1
ATOM 694 C C . ASN A 1 90 ? -6.529 1.928 48.430 1.00 78.25 90 ASN A C 1
ATOM 696 O O . ASN A 1 90 ? -7.014 2.131 49.549 1.00 78.25 90 ASN A O 1
ATOM 700 N N . LEU A 1 91 ? -6.433 0.700 47.909 1.00 77.62 91 LEU A N 1
ATOM 701 C CA . LEU A 1 91 ? -6.830 -0.522 48.616 1.00 77.62 91 LEU A CA 1
ATOM 702 C C . LEU A 1 91 ? -5.924 -0.816 49.821 1.00 77.62 91 LEU A C 1
ATOM 704 O O . LEU A 1 91 ? -6.417 -1.178 50.890 1.00 77.62 91 LEU A O 1
ATOM 708 N N . GLN A 1 92 ? -4.613 -0.592 49.696 1.00 76.69 92 GLN A N 1
ATOM 709 C CA . GLN A 1 92 ? -3.684 -0.732 50.825 1.00 76.69 92 GLN A CA 1
ATOM 710 C C . GLN A 1 92 ? -3.955 0.309 51.920 1.00 76.69 92 GLN A C 1
ATOM 712 O O . GLN A 1 92 ? -4.001 -0.028 53.105 1.00 76.69 92 GLN A O 1
ATOM 717 N N . LYS A 1 93 ? -4.211 1.566 51.534 1.00 78.25 93 LYS A N 1
ATOM 718 C CA . LYS A 1 93 ? -4.549 2.645 52.479 1.00 78.25 93 LYS A CA 1
ATOM 719 C C . LYS A 1 93 ? -5.851 2.351 53.233 1.00 78.25 93 LYS A C 1
ATOM 721 O O . LYS A 1 93 ? -5.909 2.551 54.443 1.00 78.25 93 LYS A O 1
ATOM 726 N N . THR A 1 94 ? -6.877 1.818 52.565 1.00 73.62 94 THR A N 1
ATOM 727 C CA . THR A 1 94 ? -8.147 1.448 53.224 1.00 73.62 94 THR A CA 1
ATOM 728 C C . THR A 1 94 ? -8.040 0.213 54.118 1.00 73.62 94 THR A C 1
ATOM 730 O O . THR A 1 94 ? -8.761 0.138 55.114 1.00 73.62 94 THR A O 1
ATOM 733 N N . ALA A 1 95 ? -7.138 -0.727 53.820 1.00 72.00 95 ALA A N 1
ATOM 734 C CA . ALA A 1 95 ? -6.859 -1.869 54.691 1.00 72.00 95 ALA A CA 1
ATOM 735 C C . ALA A 1 95 ? -6.151 -1.453 55.996 1.00 72.00 95 ALA A C 1
ATOM 737 O O . ALA A 1 95 ? -6.486 -1.971 57.058 1.00 72.00 95 ALA A O 1
ATOM 738 N N . SER A 1 96 ? -5.244 -0.470 55.941 1.00 67.75 96 SER A N 1
ATOM 739 C CA . SER A 1 96 ? -4.531 0.042 57.124 1.00 67.75 96 SER A CA 1
ATOM 740 C C . SER A 1 96 ? -5.392 0.879 58.078 1.00 67.75 96 SER A C 1
ATOM 742 O O . SER A 1 96 ? -5.057 0.997 59.248 1.00 67.75 96 SER A O 1
ATOM 744 N N . ILE A 1 97 ? -6.498 1.464 57.607 1.00 68.31 97 ILE A N 1
ATOM 745 C CA . ILE A 1 97 ? -7.394 2.297 58.436 1.00 68.31 97 ILE A CA 1
ATOM 746 C C . ILE A 1 97 ? -8.360 1.439 59.281 1.00 68.31 97 ILE A C 1
ATOM 748 O O . ILE A 1 97 ? -8.988 1.939 60.210 1.00 68.31 97 ILE A O 1
ATOM 752 N N . LYS A 1 98 ? -8.500 0.143 58.970 1.00 57.19 98 LYS A N 1
ATOM 753 C CA . LYS A 1 98 ? -9.435 -0.775 59.646 1.00 57.19 98 LYS A CA 1
ATOM 754 C C . LYS A 1 98 ? -8.822 -1.587 60.802 1.00 57.19 98 LYS A C 1
ATOM 756 O O . LYS A 1 98 ? -9.515 -2.469 61.305 1.00 57.19 98 LYS A O 1
ATOM 761 N N . ASN A 1 99 ? -7.584 -1.297 61.215 1.00 45.59 99 ASN A N 1
ATOM 762 C CA . ASN A 1 99 ? -6.908 -1.923 62.362 1.00 45.59 99 ASN A CA 1
ATOM 763 C C . ASN A 1 99 ? -6.676 -0.929 63.500 1.00 45.59 99 ASN A C 1
ATOM 765 O O . ASN A 1 99 ? -6.263 0.212 63.199 1.00 45.59 99 ASN A O 1
#

Secondary structure (DSSP, 8-state):
--TTGGGG-----------HHHHHHHHHHHHHHHTTPPPPPPPGGGGGSPPPHHHHHHHHHHHHHHTTT-GGG-PPP---HHHHHHHHHHHHHHHHTT-

pLDDT: mean 84.81, std 14.17, range [45.59, 97.25]

Radius of gyration: 24.26 Å; chains: 1; bounding box: 34×29×77 Å

Organism: NCBI:txid433720

Sequence (99 aa):
MLLPLANGRVLEVLEGGYCLHQLNICGSACVATLLGDVPVRCSEDSAKYPQDDVSVRTIQMIKDIHRPYWSSLFTIPDQDDNEIDKLAENLQKTASIKN

InterPro domains:
  IPR023696 Ureohydrolase domain superfamily [SSF52768] (1-72)
  IPR037138 Histone deacetylase domain superfamily [G3DSA:3.40.800.20] (1-76)

Foldseek 3Di:
DPCPPPVRPDDDDDDDDDDPVVCVVVVVQVVCVSVPHDHDDDDPVVVVPDDDPVVVVVVVVVLVVCVVPDVVSDDPPPPPVVVVVVVVVVVVVVVVVVD